Protein AF-A0A7C5J305-F1 (afdb_monomer_lite)

Radius of gyration: 23.68 Å; chains: 1; bounding box: 53×21×76 Å

Foldseek 3Di:
DPPVVVVVVVVVVVVVCCVVVVVVVVVVVVVVVVVVVVVVQVVVQVVQVVLFVVLQVCVVPHDPVSSQVVQLVVCDPFWAKKFFAALQQATDDMHHDFDDDRGDHQPDWDWDWDDTPPFIWIWTWDHDPRTIMIIIGTPDPVPPPDD

Secondary structure (DSSP, 8-state):
--HHHHHHHHHHHHHHHHHHHHHHHHHHHHHHHHHHHHHHHHHHHHHHHHHHHHHHHHHHHS-HHHHHHHHHHHSBTTEEEEEEE-TTSBEEEEEESS---SB--SSS-EEEEEEETTEEEEEEEE--TT--EEEEE---HHHH---

pLDDT: mean 84.52, std 11.81, range [34.66, 96.25]

Structure (mmCIF, N/CA/C/O backbone):
data_AF-A0A7C5J305-F1
#
_entry.id   AF-A0A7C5J305-F1
#
loop_
_atom_site.group_PDB
_atom_site.id
_atom_site.type_symbol
_atom_site.label_atom_id
_atom_site.label_alt_id
_atom_site.label_comp_id
_atom_site.label_asym_id
_atom_site.label_entity_id
_atom_site.label_seq_id
_atom_site.pdbx_PDB_ins_code
_atom_site.Cartn_x
_atom_site.Cartn_y
_atom_site.Cartn_z
_atom_site.occupancy
_atom_site.B_iso_or_equiv
_atom_site.auth_seq_id
_atom_site.auth_comp_id
_atom_site.auth_asym_id
_atom_site.auth_atom_id
_atom_site.pdbx_PDB_model_num
ATOM 1 N N . MET A 1 1 ? 30.158 -3.420 -55.692 1.00 52.28 1 MET A N 1
ATOM 2 C CA . MET A 1 1 ? 30.804 -3.866 -54.430 1.00 52.28 1 MET A CA 1
ATOM 3 C C . MET A 1 1 ? 30.943 -2.783 -53.336 1.00 52.28 1 MET A C 1
ATOM 5 O O . MET A 1 1 ? 31.593 -3.041 -52.337 1.00 52.28 1 MET A O 1
ATOM 9 N N . ARG A 1 2 ? 30.306 -1.597 -53.430 1.00 58.22 2 ARG A N 1
ATOM 10 C CA . ARG A 1 2 ? 30.384 -0.544 -52.381 1.00 58.22 2 ARG A CA 1
ATOM 11 C C . ARG A 1 2 ? 29.260 -0.588 -51.329 1.00 58.22 2 ARG A C 1
ATOM 13 O O . ARG A 1 2 ? 29.336 0.115 -50.327 1.00 58.22 2 ARG A O 1
ATOM 20 N N . LEU A 1 3 ? 28.227 -1.403 -51.562 1.00 65.75 3 LEU A N 1
ATOM 21 C CA . LEU A 1 3 ? 27.046 -1.496 -50.696 1.00 65.75 3 LEU A CA 1
ATOM 22 C C . LEU A 1 3 ? 27.341 -2.250 -49.385 1.00 65.75 3 LEU A C 1
ATOM 24 O O . LEU A 1 3 ? 26.826 -1.867 -48.342 1.00 65.75 3 LEU A O 1
ATOM 28 N N . GLY A 1 4 ? 28.238 -3.245 -49.421 1.00 80.75 4 GLY A N 1
ATOM 29 C CA . GLY A 1 4 ? 28.602 -4.053 -48.249 1.00 80.75 4 GLY A CA 1
ATOM 30 C C . GLY A 1 4 ? 29.308 -3.256 -47.150 1.00 80.75 4 GLY A C 1
ATOM 31 O O . GLY A 1 4 ? 28.930 -3.357 -45.991 1.00 80.75 4 GLY A O 1
ATOM 32 N N . ILE A 1 5 ? 30.261 -2.388 -47.511 1.00 87.88 5 ILE A N 1
ATOM 33 C CA . ILE A 1 5 ? 31.013 -1.587 -46.527 1.00 87.88 5 ILE A CA 1
ATOM 34 C C . ILE A 1 5 ? 30.110 -0.553 -45.848 1.00 87.88 5 ILE A C 1
ATOM 36 O O . ILE A 1 5 ? 30.183 -0.381 -44.638 1.00 87.88 5 ILE A O 1
ATOM 40 N N . ARG A 1 6 ? 29.229 0.121 -46.601 1.00 85.75 6 ARG A N 1
ATOM 41 C CA . ARG A 1 6 ? 28.286 1.094 -46.020 1.00 85.75 6 ARG A CA 1
ATOM 42 C C . ARG A 1 6 ? 27.302 0.420 -45.066 1.00 85.75 6 ARG A C 1
ATOM 44 O O . ARG A 1 6 ? 27.071 0.943 -43.983 1.00 85.75 6 ARG A O 1
ATOM 51 N N . ALA A 1 7 ? 26.767 -0.741 -45.446 1.00 89.75 7 ALA A N 1
ATOM 52 C CA . ALA A 1 7 ? 25.884 -1.518 -44.583 1.00 89.75 7 ALA A CA 1
ATOM 53 C C . ALA A 1 7 ? 26.604 -1.989 -43.310 1.00 89.75 7 ALA A C 1
ATOM 55 O O . ALA A 1 7 ? 26.062 -1.852 -42.219 1.00 89.75 7 ALA A O 1
ATOM 56 N N . GLN A 1 8 ? 27.845 -2.467 -43.436 1.00 91.62 8 GLN A N 1
ATOM 57 C CA . GLN A 1 8 ? 28.666 -2.866 -42.294 1.00 91.62 8 GLN A CA 1
ATOM 58 C C . GLN A 1 8 ? 28.944 -1.687 -41.356 1.00 91.62 8 GLN A C 1
ATOM 60 O O . GLN A 1 8 ? 28.801 -1.832 -40.148 1.00 91.62 8 GLN A O 1
ATOM 65 N N . LEU A 1 9 ? 29.266 -0.509 -41.900 1.00 92.31 9 LEU A N 1
ATOM 66 C CA . LEU A 1 9 ? 29.494 0.692 -41.097 1.00 92.31 9 LEU A CA 1
ATOM 67 C C . LEU A 1 9 ? 28.232 1.102 -40.327 1.00 92.31 9 LEU A C 1
ATOM 69 O O . LEU A 1 9 ? 28.310 1.399 -39.139 1.00 92.31 9 LEU A O 1
ATOM 73 N N . LEU A 1 10 ? 27.069 1.083 -40.985 1.00 94.75 10 LEU A N 1
ATOM 74 C CA . LEU A 1 10 ? 25.786 1.398 -40.351 1.00 94.75 10 LEU A CA 1
ATOM 75 C C . LEU A 1 10 ? 25.435 0.395 -39.247 1.00 94.75 10 LEU A C 1
ATOM 77 O O . LEU A 1 10 ? 25.004 0.810 -38.177 1.00 94.75 10 LEU A O 1
ATOM 81 N N . LEU A 1 11 ? 25.669 -0.901 -39.474 1.00 94.81 11 LEU A N 1
ATOM 82 C CA . LEU A 1 11 ? 25.482 -1.946 -38.463 1.00 94.81 11 LEU A CA 1
ATOM 83 C C . LEU A 1 11 ? 26.413 -1.752 -37.266 1.00 94.81 11 LEU A C 1
ATOM 85 O O . LEU A 1 11 ? 25.960 -1.823 -36.127 1.00 94.81 11 LEU A O 1
ATOM 89 N N . SER A 1 12 ? 27.693 -1.462 -37.506 1.00 95.75 12 SER A N 1
ATOM 90 C CA . SER A 1 12 ? 28.649 -1.178 -36.436 1.00 95.75 12 SER A CA 1
ATOM 91 C C . SER A 1 12 ? 28.251 0.063 -35.639 1.00 95.75 12 SER A C 1
ATOM 93 O O . SER A 1 12 ? 28.276 0.024 -34.414 1.00 95.75 12 SER A O 1
ATOM 95 N N . ILE A 1 13 ? 27.821 1.139 -36.302 1.00 95.19 13 ILE A N 1
ATOM 96 C CA . ILE A 1 13 ? 27.345 2.354 -35.628 1.00 95.19 13 ILE A CA 1
ATOM 97 C C . ILE A 1 13 ? 26.082 2.059 -34.814 1.00 95.19 13 ILE A C 1
ATOM 99 O O . ILE A 1 13 ? 26.020 2.433 -33.649 1.00 95.19 13 ILE A O 1
ATOM 103 N N . ALA A 1 14 ? 25.100 1.353 -35.376 1.00 95.69 14 ALA A N 1
ATOM 104 C CA . ALA A 1 1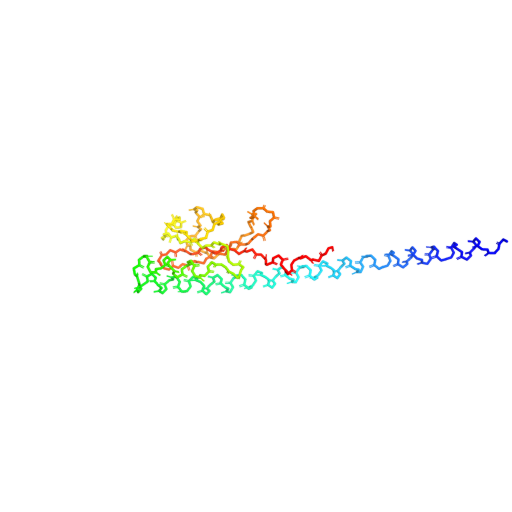4 ? 23.876 0.992 -34.665 1.00 95.69 14 ALA A CA 1
ATOM 105 C C . ALA A 1 14 ? 24.160 0.112 -33.436 1.00 95.69 14 ALA A C 1
ATOM 107 O O . ALA A 1 14 ? 23.578 0.335 -32.375 1.00 95.69 14 ALA A O 1
ATOM 108 N N . ALA A 1 15 ? 25.084 -0.847 -33.552 1.00 95.56 15 ALA A N 1
ATOM 109 C CA . ALA A 1 15 ? 25.510 -1.687 -32.437 1.00 95.56 15 ALA A CA 1
ATOM 110 C C . ALA A 1 15 ? 26.207 -0.866 -31.343 1.00 95.56 15 ALA A C 1
ATOM 112 O O . ALA A 1 15 ? 25.872 -1.007 -30.169 1.00 95.56 15 ALA A O 1
ATOM 113 N N . LEU A 1 16 ? 27.121 0.034 -31.721 1.00 95.50 16 LEU A N 1
ATOM 114 C CA . LEU A 1 16 ? 27.806 0.924 -30.780 1.00 95.50 16 LEU A CA 1
ATOM 115 C C . LEU A 1 16 ? 26.826 1.872 -30.076 1.00 95.50 16 LEU A C 1
ATOM 117 O O . LEU A 1 16 ? 26.903 2.038 -28.861 1.00 95.50 16 LEU A O 1
ATOM 121 N N . LEU A 1 17 ? 25.872 2.446 -30.814 1.00 96.12 17 LEU A N 1
ATOM 122 C CA . LEU A 1 17 ? 24.818 3.290 -30.249 1.00 96.12 17 LEU A CA 1
ATOM 123 C C . LEU A 1 17 ? 23.925 2.506 -29.288 1.00 96.12 17 LEU A C 1
ATOM 125 O O . LEU A 1 17 ? 23.644 2.985 -28.196 1.00 96.12 17 LEU A O 1
ATOM 129 N N . SER A 1 18 ? 23.515 1.294 -29.662 1.00 95.94 18 SER A N 1
ATOM 130 C CA . SER A 1 18 ? 22.676 0.444 -28.810 1.00 95.94 18 SER A CA 1
ATOM 131 C C . SER A 1 18 ? 23.404 0.055 -27.524 1.00 95.94 18 SER A C 1
ATOM 133 O O . SER A 1 18 ? 22.819 0.111 -26.445 1.00 95.94 18 SER A O 1
ATOM 135 N N . LEU A 1 19 ? 24.695 -0.273 -27.625 1.00 96.25 19 LEU A N 1
ATOM 136 C CA . LEU A 1 19 ? 25.536 -0.615 -26.481 1.00 96.25 19 LEU A CA 1
ATOM 137 C C . LEU A 1 19 ? 25.705 0.565 -25.513 1.00 96.25 19 LEU A C 1
ATOM 139 O O . LEU A 1 19 ? 25.754 0.355 -24.306 1.00 96.25 19 LEU A O 1
ATOM 143 N N . ALA A 1 20 ? 25.762 1.796 -26.026 1.00 94.25 20 ALA A N 1
ATOM 144 C CA . ALA A 1 20 ? 25.820 3.000 -25.201 1.00 94.25 20 ALA A CA 1
ATOM 145 C C . ALA A 1 20 ? 24.451 3.378 -24.604 1.00 94.25 20 ALA A C 1
ATOM 147 O O . ALA A 1 20 ? 24.367 3.784 -23.445 1.00 94.25 20 ALA A O 1
ATOM 148 N N . LEU A 1 21 ? 23.372 3.245 -25.382 1.00 94.50 21 LEU A N 1
ATOM 149 C CA . LEU A 1 21 ? 22.048 3.732 -25.001 1.00 94.50 21 LEU A CA 1
ATOM 150 C C . LEU A 1 21 ? 21.310 2.774 -24.062 1.00 94.50 21 LEU A C 1
ATOM 152 O O . LEU A 1 21 ? 20.623 3.235 -23.155 1.00 94.50 21 LEU A O 1
ATOM 156 N N . ALA A 1 22 ? 21.451 1.459 -24.242 1.00 94.94 22 ALA A N 1
ATOM 157 C CA . ALA A 1 22 ? 20.718 0.481 -23.438 1.00 94.94 22 ALA A CA 1
ATOM 158 C C . ALA A 1 22 ? 21.016 0.591 -21.925 1.00 94.94 22 ALA A C 1
ATOM 160 O O . ALA A 1 22 ? 20.059 0.651 -21.149 1.00 94.94 22 ALA A O 1
ATOM 161 N N . PRO A 1 23 ? 22.281 0.709 -21.467 1.00 93.50 23 PRO A N 1
ATOM 162 C CA . PRO A 1 23 ? 22.578 0.910 -20.049 1.00 93.50 23 PRO A CA 1
ATOM 163 C C . PRO A 1 23 ? 22.038 2.239 -19.515 1.00 93.50 23 PRO A C 1
ATOM 165 O O . PRO A 1 23 ? 21.526 2.292 -18.400 1.00 93.50 23 PRO A O 1
ATOM 168 N N . MET A 1 24 ? 22.117 3.308 -20.315 1.00 93.69 24 MET A N 1
ATOM 169 C CA . MET A 1 24 ? 21.609 4.627 -19.933 1.00 93.69 24 MET A CA 1
ATOM 170 C C . MET A 1 24 ? 20.085 4.612 -19.777 1.00 93.69 24 MET A C 1
ATOM 172 O O . MET A 1 24 ? 19.560 5.108 -18.782 1.00 93.69 24 MET A O 1
ATOM 176 N N . PHE A 1 25 ? 19.378 3.989 -20.721 1.00 93.88 25 PHE A N 1
ATOM 177 C CA . PHE A 1 25 ? 17.936 3.795 -20.641 1.00 93.88 25 PHE A CA 1
ATOM 178 C C . PHE A 1 25 ? 17.557 2.978 -19.404 1.00 93.88 25 PHE A C 1
ATOM 180 O O . PHE A 1 25 ? 16.691 3.391 -18.636 1.00 93.88 25 PHE A O 1
ATOM 187 N N . PHE A 1 26 ? 18.249 1.860 -19.163 1.00 94.31 26 PHE A N 1
ATOM 188 C CA . PHE A 1 26 ? 18.003 1.018 -17.996 1.00 94.31 26 PHE A CA 1
ATOM 189 C C . PHE A 1 26 ? 18.227 1.770 -16.679 1.00 94.31 26 PHE A C 1
ATOM 191 O O . PHE A 1 26 ? 17.425 1.643 -15.754 1.00 94.31 26 PHE A O 1
ATOM 198 N N . ALA A 1 27 ? 19.279 2.588 -16.596 1.00 95.44 27 ALA A N 1
ATOM 199 C CA . ALA A 1 27 ? 19.553 3.416 -15.429 1.00 95.44 27 ALA A CA 1
ATOM 200 C C . ALA A 1 27 ? 18.429 4.430 -15.167 1.00 95.44 27 ALA A C 1
ATOM 202 O O . AL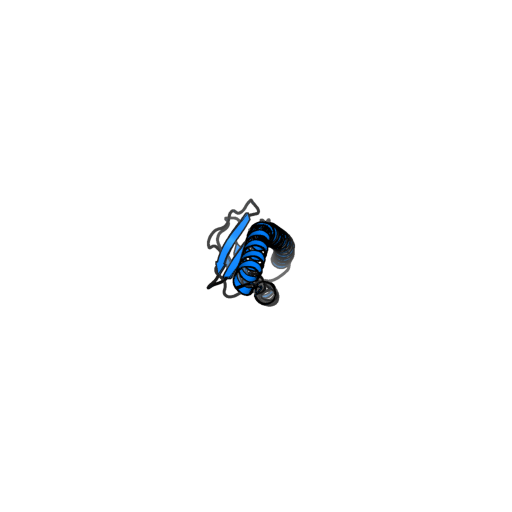A A 1 27 ? 17.939 4.522 -14.042 1.00 95.44 27 ALA A O 1
ATOM 203 N N . VAL A 1 28 ? 17.974 5.148 -16.199 1.00 94.62 28 VAL A N 1
ATOM 204 C CA . VAL A 1 28 ? 16.883 6.129 -16.071 1.00 94.62 28 VAL A CA 1
ATOM 205 C C . VAL A 1 28 ? 15.565 5.446 -15.705 1.00 94.62 28 VAL A C 1
ATOM 207 O O . VAL A 1 28 ? 14.881 5.902 -14.793 1.00 94.62 28 VAL A O 1
ATOM 210 N N . ALA A 1 29 ? 15.229 4.330 -16.355 1.00 90.75 29 ALA A N 1
ATOM 211 C CA . ALA A 1 29 ? 14.022 3.562 -16.054 1.00 90.75 29 ALA A CA 1
ATOM 212 C C . ALA A 1 29 ? 14.037 3.015 -14.618 1.00 90.75 29 ALA A C 1
ATOM 214 O O . ALA A 1 29 ? 13.032 3.094 -13.911 1.00 90.75 29 ALA A O 1
ATOM 215 N N . SER A 1 30 ? 15.187 2.512 -14.160 1.00 87.50 30 SER A N 1
ATOM 216 C CA . SER A 1 30 ? 15.360 2.015 -12.791 1.00 87.50 30 SER A CA 1
ATOM 217 C C . SER A 1 30 ? 15.223 3.137 -11.765 1.00 87.50 30 SER A C 1
ATOM 219 O O . SER A 1 30 ? 14.541 2.964 -10.756 1.00 87.50 30 SER A O 1
ATOM 221 N N . LEU A 1 31 ? 15.820 4.301 -12.038 1.00 91.56 31 LEU A N 1
ATOM 222 C CA . LEU A 1 31 ? 15.691 5.478 -11.185 1.00 91.56 31 LEU A CA 1
ATOM 223 C C . LEU A 1 31 ? 14.240 5.961 -11.125 1.00 91.56 31 LEU A C 1
ATOM 225 O O . LEU A 1 31 ? 13.724 6.188 -10.036 1.00 91.56 31 LEU A O 1
ATOM 229 N N . ALA A 1 32 ? 13.565 6.070 -12.270 1.00 89.44 32 ALA A N 1
ATOM 230 C CA . ALA A 1 32 ? 12.163 6.463 -12.328 1.00 89.44 32 ALA A CA 1
ATOM 231 C C . ALA A 1 32 ? 11.283 5.487 -11.536 1.00 89.44 32 ALA A C 1
ATOM 233 O O . ALA A 1 32 ? 10.503 5.915 -10.689 1.00 89.44 32 ALA A O 1
ATOM 234 N N . ARG A 1 33 ? 11.463 4.175 -11.738 1.00 82.12 33 ARG A N 1
ATOM 235 C CA . ARG A 1 33 ? 10.732 3.137 -11.001 1.00 82.12 33 ARG A CA 1
ATOM 236 C C . ARG A 1 33 ? 10.969 3.232 -9.492 1.00 82.12 33 ARG A C 1
ATOM 238 O O . ARG A 1 33 ? 10.013 3.145 -8.728 1.00 82.12 33 ARG A O 1
ATOM 245 N N . ALA A 1 34 ? 12.212 3.446 -9.062 1.00 85.00 34 ALA A N 1
ATOM 246 C CA . ALA A 1 34 ? 12.538 3.622 -7.649 1.00 85.00 34 ALA A CA 1
ATOM 247 C C . ALA A 1 34 ? 11.909 4.895 -7.058 1.00 85.00 34 ALA A C 1
ATOM 249 O O . ALA A 1 34 ? 11.399 4.860 -5.939 1.00 85.00 34 ALA A O 1
ATOM 250 N N . SER A 1 35 ? 11.911 6.002 -7.803 1.00 86.56 35 SER A N 1
ATOM 251 C CA . SER A 1 35 ? 11.290 7.260 -7.381 1.00 86.56 35 SER A CA 1
ATOM 252 C C . SER A 1 35 ? 9.774 7.132 -7.253 1.00 86.56 35 SER A C 1
ATOM 254 O O . SER A 1 35 ? 9.224 7.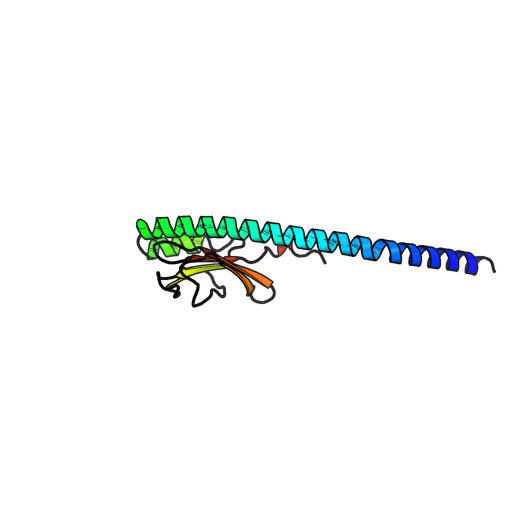531 -6.231 1.00 86.56 35 SER A O 1
ATOM 256 N N . PHE A 1 36 ? 9.098 6.521 -8.231 1.00 86.00 36 PHE A N 1
ATOM 257 C CA . PHE A 1 36 ? 7.651 6.292 -8.156 1.00 86.00 36 PHE A CA 1
ATOM 258 C C . PHE A 1 36 ? 7.267 5.380 -6.992 1.00 86.00 36 PHE A C 1
ATOM 260 O O . PHE A 1 36 ? 6.312 5.679 -6.283 1.00 86.00 36 PHE A O 1
ATOM 267 N N . ALA A 1 37 ? 8.029 4.308 -6.751 1.00 84.12 37 ALA A N 1
ATOM 268 C CA . ALA A 1 37 ? 7.783 3.421 -5.616 1.00 84.12 37 ALA A CA 1
ATOM 269 C C . ALA A 1 37 ? 7.896 4.156 -4.269 1.00 84.12 37 ALA A C 1
ATOM 271 O O . ALA A 1 37 ? 7.082 3.925 -3.380 1.00 84.12 37 ALA A O 1
ATOM 272 N N . ARG A 1 38 ? 8.870 5.069 -4.133 1.00 85.94 38 ARG A N 1
ATOM 273 C CA . ARG A 1 38 ? 9.031 5.899 -2.928 1.00 85.94 38 ARG A CA 1
ATOM 274 C C . ARG A 1 38 ? 7.865 6.859 -2.730 1.00 85.94 38 ARG A C 1
ATOM 276 O O . ARG A 1 38 ? 7.291 6.868 -1.650 1.00 85.94 38 ARG A O 1
ATOM 283 N N . VAL A 1 39 ? 7.497 7.614 -3.767 1.00 88.06 39 VAL A N 1
ATOM 284 C CA . VAL A 1 39 ? 6.372 8.564 -3.701 1.00 88.06 39 VAL A CA 1
ATOM 285 C C . VAL A 1 39 ? 5.083 7.837 -3.333 1.00 88.06 39 VAL A C 1
ATOM 287 O O . VAL A 1 39 ? 4.374 8.259 -2.428 1.00 88.06 39 VAL A O 1
ATOM 290 N N . TRP A 1 40 ? 4.816 6.695 -3.968 1.00 85.19 40 TRP A N 1
ATOM 291 C CA . TRP A 1 40 ? 3.620 5.919 -3.666 1.00 85.19 40 TRP A CA 1
ATOM 292 C C . TRP A 1 40 ? 3.603 5.390 -2.226 1.00 85.19 40 TRP A C 1
ATOM 294 O O . TRP A 1 40 ? 2.558 5.404 -1.580 1.00 85.19 40 TRP A O 1
ATOM 304 N N . GLN A 1 41 ? 4.751 4.962 -1.694 1.00 86.31 41 GLN A N 1
ATOM 305 C CA . GLN A 1 41 ? 4.844 4.553 -0.295 1.00 86.31 41 GLN A CA 1
ATOM 306 C C . GLN A 1 41 ? 4.578 5.728 0.662 1.00 86.31 41 GLN A C 1
ATOM 308 O O . GLN A 1 41 ? 3.822 5.573 1.619 1.00 86.31 41 GLN A O 1
ATOM 313 N N . GLU A 1 42 ? 5.161 6.900 0.401 1.00 89.06 42 GLU A N 1
ATOM 314 C CA . GLU A 1 42 ? 4.948 8.107 1.211 1.00 89.06 42 GLU A CA 1
ATOM 315 C C . GLU A 1 42 ? 3.475 8.549 1.198 1.00 89.06 42 GLU A C 1
ATOM 317 O O . GLU A 1 42 ? 2.907 8.848 2.255 1.00 89.06 42 GLU A O 1
ATOM 322 N N . ASP A 1 43 ? 2.833 8.513 0.028 1.00 87.12 43 ASP A N 1
ATOM 323 C CA . ASP A 1 43 ? 1.406 8.799 -0.133 1.00 87.12 43 ASP A CA 1
ATOM 324 C C . ASP A 1 43 ? 0.542 7.781 0.619 1.00 87.12 43 ASP A C 1
ATOM 326 O O . ASP A 1 43 ? -0.391 8.163 1.332 1.00 87.12 43 ASP A O 1
ATOM 330 N N . ALA A 1 44 ? 0.873 6.489 0.525 1.00 87.69 44 ALA A N 1
ATOM 331 C CA . ALA A 1 44 ? 0.161 5.435 1.237 1.00 87.69 44 ALA A CA 1
ATOM 332 C C . ALA A 1 44 ? 0.270 5.600 2.759 1.00 87.69 44 ALA A C 1
ATOM 334 O O . ALA A 1 44 ? -0.719 5.464 3.482 1.00 87.69 44 ALA A O 1
ATOM 335 N N . GLU A 1 45 ? 1.455 5.945 3.263 1.00 90.25 45 GLU A N 1
ATOM 336 C CA . GLU A 1 45 ? 1.679 6.228 4.681 1.00 90.25 45 GLU A CA 1
ATOM 337 C C . GLU A 1 45 ? 0.920 7.474 5.156 1.00 90.25 45 GLU A C 1
ATOM 339 O O . GLU A 1 45 ? 0.364 7.485 6.260 1.00 90.25 45 GLU A O 1
ATOM 344 N N . ALA A 1 46 ? 0.896 8.541 4.353 1.00 90.50 46 ALA A N 1
ATOM 345 C CA . ALA A 1 46 ? 0.149 9.758 4.661 1.00 90.50 46 ALA A CA 1
ATOM 346 C C . ALA A 1 46 ? -1.362 9.493 4.696 1.00 90.50 46 ALA A C 1
ATOM 348 O O . ALA A 1 46 ? -2.041 9.873 5.658 1.00 90.50 46 ALA A O 1
ATOM 349 N N . LEU A 1 47 ? -1.876 8.782 3.692 1.00 88.00 47 LEU A N 1
ATOM 350 C CA . LEU A 1 47 ? -3.282 8.415 3.607 1.00 88.00 47 LEU A CA 1
ATOM 351 C C . LEU A 1 47 ? -3.670 7.448 4.736 1.00 88.00 47 LEU A C 1
ATOM 353 O O . LEU A 1 47 ? -4.658 7.689 5.424 1.00 88.00 47 LEU A O 1
ATOM 357 N N . GLY A 1 48 ? -2.858 6.427 5.020 1.00 88.50 48 GLY A N 1
ATOM 358 C CA . GLY A 1 48 ? -3.092 5.479 6.113 1.00 88.50 48 GLY A CA 1
ATOM 359 C C . GLY A 1 48 ? -3.152 6.164 7.481 1.00 88.50 48 GLY A C 1
ATOM 360 O O . GLY A 1 48 ? -4.038 5.866 8.283 1.00 88.50 48 GLY A O 1
ATOM 361 N N . ARG A 1 49 ? -2.278 7.150 7.735 1.00 90.12 49 ARG A N 1
ATOM 362 C CA . ARG A 1 49 ? -2.334 7.981 8.953 1.00 90.12 49 ARG A CA 1
ATOM 363 C C . ARG A 1 49 ? -3.598 8.835 9.025 1.00 90.12 49 ARG A C 1
ATOM 365 O O . ARG A 1 49 ? -4.183 8.945 10.101 1.00 90.12 49 ARG A O 1
ATOM 372 N N . SER A 1 50 ? -4.039 9.413 7.908 1.00 90.62 50 SER A N 1
ATOM 373 C CA . SER A 1 50 ? -5.291 10.179 7.855 1.00 90.62 50 SER A CA 1
ATOM 374 C C . SER A 1 50 ? -6.509 9.300 8.162 1.00 90.62 50 SER A C 1
ATOM 376 O O . SER A 1 50 ? -7.339 9.663 8.996 1.00 90.62 50 SER A O 1
ATOM 378 N N . ILE A 1 51 ? -6.580 8.112 7.556 1.00 88.19 51 ILE A N 1
ATOM 379 C CA . ILE A 1 51 ? -7.636 7.118 7.800 1.00 88.19 51 ILE A CA 1
ATOM 380 C C . ILE A 1 51 ? -7.631 6.691 9.269 1.00 88.19 51 ILE A C 1
ATOM 382 O O . ILE A 1 51 ? -8.669 6.731 9.924 1.00 88.19 51 ILE A O 1
ATOM 386 N N . ALA A 1 52 ? -6.465 6.350 9.821 1.00 88.06 52 ALA A N 1
ATOM 387 C CA . ALA A 1 52 ? -6.339 5.970 11.225 1.00 88.06 52 ALA A CA 1
ATOM 388 C C . ALA A 1 52 ? -6.802 7.084 12.179 1.00 88.06 52 ALA A C 1
ATOM 390 O O . ALA A 1 52 ? -7.483 6.797 13.165 1.00 88.06 52 ALA A O 1
ATOM 391 N N . GLY A 1 53 ? -6.502 8.348 11.859 1.00 86.62 53 GLY A N 1
ATOM 392 C CA . GLY A 1 53 ? -7.007 9.513 12.587 1.00 86.62 53 GLY A CA 1
ATOM 393 C C . GLY A 1 53 ? -8.536 9.577 12.591 1.00 86.62 53 GLY A C 1
ATOM 394 O O . GLY A 1 53 ? -9.144 9.618 13.661 1.00 86.62 53 GLY A O 1
ATOM 395 N N . HIS A 1 54 ? -9.161 9.484 11.414 1.00 85.94 54 HIS A N 1
ATOM 396 C CA . HIS A 1 54 ? -10.623 9.482 11.290 1.00 85.94 54 HIS A CA 1
ATOM 397 C C . HIS A 1 54 ? -11.276 8.294 12.006 1.00 85.94 54 HIS A C 1
ATOM 399 O O . HIS A 1 54 ? -12.317 8.448 12.641 1.00 85.94 54 HIS A O 1
ATOM 405 N N . VAL A 1 55 ? -10.666 7.108 11.947 1.00 85.88 55 VAL A N 1
ATOM 406 C CA . VAL A 1 55 ? -11.168 5.913 12.640 1.00 85.88 55 VAL A CA 1
ATOM 407 C C . VAL A 1 55 ? -11.061 6.068 14.153 1.00 85.88 55 VAL A C 1
ATOM 409 O O . VAL A 1 55 ? -11.996 5.711 14.866 1.00 85.88 55 VAL A O 1
ATOM 412 N N . SER A 1 56 ? -9.952 6.614 14.654 1.00 84.94 56 SER A N 1
ATOM 413 C CA . SER A 1 56 ? -9.765 6.886 16.082 1.00 84.94 56 SER A CA 1
ATOM 414 C C . SER A 1 56 ? -10.809 7.879 16.601 1.00 84.94 56 SER A C 1
ATOM 416 O O . SER A 1 56 ? -11.433 7.640 17.634 1.00 84.94 56 SER A O 1
ATOM 418 N N . GLU A 1 57 ? -11.045 8.967 15.868 1.00 83.25 57 GLU A N 1
ATOM 419 C CA . GLU A 1 57 ? -12.062 9.964 16.211 1.00 83.25 57 GLU A CA 1
ATOM 420 C C . GLU A 1 57 ? -13.480 9.377 16.157 1.00 83.25 57 GLU A C 1
ATOM 422 O O . GLU A 1 57 ? -14.278 9.591 17.075 1.00 83.25 57 GLU A O 1
ATOM 427 N N . ALA A 1 58 ? -13.785 8.587 15.124 1.00 83.00 58 ALA A N 1
ATOM 428 C CA . ALA A 1 58 ? -15.087 7.953 14.964 1.00 83.00 58 ALA A CA 1
ATOM 429 C C . ALA A 1 58 ? -15.367 6.923 16.068 1.00 83.00 58 ALA A C 1
ATOM 431 O O . ALA A 1 58 ? -16.476 6.914 16.597 1.00 83.00 58 ALA A O 1
ATOM 432 N N . ARG A 1 59 ? -14.378 6.115 16.482 1.00 81.56 59 ARG A N 1
ATOM 433 C CA . ARG A 1 59 ? -14.533 5.184 17.618 1.00 81.56 59 ARG A CA 1
ATOM 434 C C . ARG A 1 59 ? -14.798 5.902 18.942 1.00 81.56 59 ARG A C 1
ATOM 436 O O . ARG A 1 59 ? -15.467 5.343 19.801 1.00 81.56 59 ARG A O 1
ATOM 443 N N . ALA A 1 60 ? -14.283 7.118 19.116 1.00 81.00 60 ALA A N 1
ATOM 444 C CA . ALA A 1 60 ? -14.502 7.893 20.334 1.00 81.00 60 ALA A CA 1
ATOM 445 C C . ALA A 1 60 ? -15.901 8.541 20.406 1.00 81.00 60 ALA A C 1
ATOM 447 O O . ALA A 1 60 ? -16.383 8.801 21.505 1.00 81.00 60 ALA A O 1
ATOM 448 N N . HIS A 1 61 ? -16.555 8.794 19.263 1.00 77.56 61 HIS A N 1
ATOM 449 C CA . HIS A 1 61 ? -17.774 9.620 19.204 1.00 77.56 61 HIS A CA 1
ATOM 450 C C . HIS A 1 61 ? -18.988 8.960 18.527 1.00 77.56 61 HIS A C 1
ATOM 452 O O . HIS A 1 61 ? -20.074 9.540 18.555 1.00 77.56 61 HIS A O 1
ATOM 458 N N . ARG A 1 62 ? -18.846 7.790 17.889 1.00 72.69 62 ARG A N 1
ATOM 459 C CA . ARG A 1 62 ? -19.924 7.122 17.133 1.00 72.69 62 ARG A CA 1
ATOM 460 C C . ARG A 1 62 ? -20.134 5.669 17.559 1.00 72.69 62 ARG A C 1
ATOM 462 O O . ARG A 1 62 ? -19.242 5.033 18.109 1.00 72.69 62 ARG A O 1
ATOM 469 N N . SER A 1 63 ? -21.321 5.142 17.252 1.00 71.88 63 SER A N 1
ATOM 470 C CA . SER A 1 63 ? -21.619 3.709 17.334 1.00 71.88 63 SER A CA 1
ATOM 471 C C . SER A 1 63 ? -20.835 2.914 16.281 1.00 71.88 63 SER A C 1
ATOM 473 O O . SER A 1 63 ? -20.478 3.449 15.227 1.00 71.88 63 SER A O 1
ATOM 475 N N . GLU A 1 64 ? -20.594 1.624 16.540 1.00 70.94 64 GLU A N 1
ATOM 476 C CA . GLU A 1 64 ? -19.831 0.729 15.650 1.00 70.94 64 GLU A CA 1
ATOM 477 C C . GLU A 1 64 ? -20.374 0.699 14.208 1.00 70.94 64 GLU A C 1
ATOM 479 O O . GLU A 1 64 ? -19.606 0.724 13.246 1.00 70.94 64 GLU A O 1
ATOM 484 N N . GLU A 1 65 ? -21.696 0.744 14.034 1.00 71.19 65 GLU A N 1
ATOM 485 C CA . GLU A 1 65 ? -22.351 0.789 12.718 1.00 71.19 65 GLU A CA 1
ATOM 486 C C . GLU A 1 65 ? -22.045 2.087 11.954 1.00 71.19 65 GLU A C 1
ATOM 488 O O . GLU A 1 65 ? -21.824 2.068 10.740 1.00 71.19 65 GLU A O 1
ATOM 493 N N . GLY A 1 66 ? -21.955 3.215 12.668 1.00 72.81 66 GLY A N 1
ATOM 494 C CA . GLY A 1 66 ? -21.566 4.503 12.098 1.00 72.81 66 GLY A CA 1
ATOM 495 C C . GLY A 1 66 ? -20.093 4.550 11.687 1.00 72.81 66 GLY A C 1
ATOM 496 O O . GLY A 1 66 ? -19.755 5.218 10.710 1.00 72.81 66 GLY A O 1
ATOM 497 N N . VAL A 1 67 ? -19.222 3.820 12.394 1.00 76.75 67 VAL A N 1
ATOM 498 C CA . VAL A 1 67 ? -17.810 3.644 12.015 1.00 76.75 67 VAL A CA 1
ATOM 499 C C . VAL A 1 67 ? -17.706 2.794 10.749 1.00 76.75 67 VAL A C 1
ATOM 501 O O . VAL A 1 67 ? -16.972 3.155 9.832 1.00 76.75 67 VAL A O 1
ATOM 504 N N . ARG A 1 68 ? -18.479 1.707 10.650 1.00 76.12 68 ARG A N 1
ATOM 505 C CA . ARG A 1 68 ? -18.456 0.818 9.480 1.00 76.12 68 ARG A CA 1
ATOM 506 C C . ARG A 1 68 ? -18.873 1.529 8.191 1.00 76.12 68 ARG A C 1
ATOM 508 O O . ARG A 1 68 ? -18.169 1.426 7.193 1.00 76.12 68 ARG A O 1
ATOM 515 N N . SER A 1 69 ? -19.953 2.311 8.227 1.00 78.00 69 SER A N 1
ATOM 516 C CA . SER A 1 69 ? -20.411 3.073 7.055 1.00 78.00 69 SER A CA 1
ATOM 517 C C . SER A 1 69 ? -19.391 4.129 6.593 1.00 78.00 69 SER A C 1
ATOM 519 O O . SER A 1 69 ? -19.210 4.332 5.394 1.00 78.00 69 SER A O 1
ATOM 521 N N . LEU A 1 70 ? -18.668 4.767 7.525 1.00 79.31 70 LEU A N 1
ATOM 522 C CA . LEU A 1 70 ? -17.578 5.692 7.184 1.00 79.31 70 LEU A CA 1
ATOM 523 C C . LEU A 1 70 ? -16.395 4.983 6.519 1.00 79.31 70 LEU A C 1
ATOM 525 O O . LEU A 1 70 ? -15.798 5.529 5.594 1.00 79.31 70 LEU A O 1
ATOM 529 N N . LEU A 1 71 ? -16.059 3.780 6.984 1.00 79.88 71 LEU A N 1
ATOM 530 C CA . LEU A 1 71 ? -14.987 2.978 6.402 1.00 79.88 71 LEU A CA 1
ATOM 531 C C . LEU A 1 71 ? -15.323 2.518 4.990 1.00 79.88 71 LEU A C 1
ATOM 533 O O . LEU A 1 71 ? -14.487 2.641 4.103 1.00 79.88 71 LEU A O 1
ATOM 537 N N . GLU A 1 72 ? -16.547 2.042 4.767 1.00 80.69 72 GLU A N 1
ATOM 538 C CA . GLU A 1 72 ? -17.025 1.664 3.433 1.00 80.69 72 GLU A CA 1
ATOM 539 C C . GLU A 1 72 ? -16.952 2.844 2.453 1.00 80.69 72 GLU A C 1
ATOM 541 O O . GLU A 1 72 ? -16.575 2.656 1.302 1.00 80.69 72 GLU A O 1
ATOM 546 N N . ALA A 1 73 ? -17.211 4.073 2.913 1.00 79.62 73 ALA A N 1
ATOM 547 C CA . ALA A 1 73 ? -17.067 5.276 2.090 1.00 79.62 73 ALA A CA 1
ATOM 548 C C . ALA A 1 73 ? -15.604 5.645 1.761 1.00 79.62 73 ALA A C 1
ATOM 550 O O . ALA A 1 73 ? -15.362 6.427 0.838 1.00 79.62 73 ALA A O 1
ATOM 551 N N . GLN A 1 74 ? -14.634 5.126 2.521 1.00 80.69 74 GLN A N 1
ATOM 552 C CA . GLN A 1 74 ? -13.203 5.307 2.258 1.00 80.69 74 GLN A CA 1
ATOM 553 C C . GLN A 1 74 ? -12.591 4.178 1.428 1.00 80.69 74 GLN A C 1
ATOM 555 O O . GLN A 1 74 ? -11.500 4.360 0.892 1.00 80.69 74 GLN A O 1
ATOM 560 N N . VAL A 1 75 ? -13.286 3.049 1.280 1.00 82.38 75 VAL A N 1
ATOM 561 C CA . VAL A 1 75 ? -12.928 2.019 0.302 1.00 82.38 75 VAL A CA 1
ATOM 562 C C . VAL A 1 75 ? -13.197 2.571 -1.105 1.00 82.38 75 VAL A C 1
ATOM 564 O O . VAL A 1 75 ? -14.278 3.080 -1.397 1.00 82.38 75 VAL A O 1
ATOM 567 N N . GLY A 1 76 ? -12.191 2.508 -1.977 1.00 76.62 76 GLY A N 1
ATOM 568 C CA . GLY A 1 76 ? -12.159 3.191 -3.274 1.00 76.62 76 GLY A CA 1
ATOM 569 C C . GLY A 1 76 ? -11.025 4.220 -3.374 1.00 76.62 76 GLY A C 1
ATOM 570 O O . GLY A 1 76 ? -10.346 4.521 -2.397 1.00 76.62 76 GLY A O 1
ATOM 571 N N . ARG A 1 77 ? -10.774 4.753 -4.581 1.00 72.69 77 ARG A N 1
ATOM 572 C CA . ARG A 1 77 ? -9.651 5.682 -4.869 1.00 72.69 77 ARG A CA 1
ATOM 573 C C . ARG A 1 77 ? -8.269 5.152 -4.430 1.00 72.69 77 ARG A C 1
ATOM 575 O O . ARG A 1 77 ? -7.473 5.887 -3.855 1.00 72.69 77 ARG A O 1
ATOM 582 N N . GLY A 1 78 ? -7.995 3.873 -4.694 1.00 78.62 78 GLY A N 1
ATOM 583 C CA . GLY A 1 78 ? -6.711 3.223 -4.384 1.00 78.62 78 GLY A CA 1
ATOM 584 C C . GLY A 1 78 ? -6.658 2.503 -3.032 1.00 78.62 78 GLY A C 1
ATOM 585 O O . GLY A 1 78 ? -5.728 1.735 -2.795 1.00 78.62 78 GLY A O 1
ATOM 586 N N . VAL A 1 79 ? -7.665 2.677 -2.166 1.00 87.81 79 VAL A N 1
ATOM 587 C CA . VAL A 1 79 ? -7.839 1.875 -0.943 1.00 87.81 79 VAL A CA 1
ATOM 588 C C . VAL A 1 79 ? -8.727 0.672 -1.246 1.00 87.81 79 VAL A C 1
ATOM 590 O O . VAL A 1 79 ? -9.867 0.835 -1.676 1.00 87.81 79 VAL A O 1
ATOM 593 N N . VAL A 1 80 ? -8.216 -0.533 -0.999 1.00 89.50 80 VAL A N 1
ATOM 594 C CA . VAL A 1 80 ? -8.924 -1.796 -1.276 1.00 89.50 80 VAL A CA 1
ATOM 595 C C . VAL A 1 80 ? -9.599 -2.346 -0.027 1.00 89.50 80 VAL A C 1
ATOM 597 O O . VAL A 1 80 ? -10.707 -2.873 -0.099 1.00 89.50 80 VAL A O 1
ATOM 600 N N . ALA A 1 81 ? -8.948 -2.218 1.129 1.00 91.44 81 ALA A N 1
ATOM 601 C CA . ALA A 1 81 ? -9.508 -2.681 2.389 1.00 91.44 81 ALA A CA 1
ATOM 602 C C . ALA A 1 81 ? -8.970 -1.895 3.584 1.00 91.44 81 ALA A C 1
ATOM 604 O O . ALA A 1 81 ? -7.851 -1.383 3.562 1.00 91.44 81 ALA A O 1
ATOM 605 N N . ILE A 1 82 ? -9.758 -1.842 4.653 1.00 92.00 82 ILE A N 1
ATOM 606 C CA . ILE A 1 82 ? -9.383 -1.244 5.933 1.00 92.00 82 ILE A CA 1
ATOM 607 C C . ILE A 1 82 ? -9.695 -2.253 7.038 1.00 92.00 82 ILE A C 1
ATOM 609 O O . ILE A 1 82 ? -10.823 -2.725 7.152 1.00 92.00 82 ILE A O 1
ATOM 613 N N . GLY A 1 83 ? -8.698 -2.583 7.855 1.00 92.56 83 GLY A N 1
ATOM 614 C CA . GLY A 1 83 ? -8.820 -3.437 9.032 1.00 92.56 83 GLY A CA 1
ATOM 615 C C . GLY A 1 83 ? -8.763 -2.623 10.323 1.00 92.56 83 GLY A C 1
ATOM 616 O O . GLY A 1 83 ? -7.847 -1.825 10.530 1.00 92.56 83 GLY A O 1
ATOM 617 N N . ILE A 1 84 ? -9.724 -2.853 11.209 1.00 92.38 84 ILE A N 1
ATOM 618 C CA . ILE A 1 84 ? -9.749 -2.369 12.588 1.00 92.38 84 ILE A CA 1
ATOM 619 C C . ILE A 1 84 ? -9.295 -3.496 13.504 1.00 92.38 84 ILE A C 1
ATOM 621 O O . ILE A 1 84 ? -9.847 -4.595 13.459 1.00 92.38 84 ILE A O 1
ATOM 625 N N . TYR A 1 85 ? -8.361 -3.184 14.395 1.00 93.00 85 TYR A N 1
ATOM 626 C CA . TYR A 1 85 ? -7.837 -4.127 15.368 1.00 93.00 85 TYR A CA 1
ATOM 627 C C . TYR A 1 85 ? -8.133 -3.677 16.799 1.00 93.00 85 TYR A C 1
ATOM 629 O O . TYR A 1 85 ? -8.365 -2.489 17.067 1.00 93.00 85 TYR A O 1
ATOM 637 N N . ASP A 1 86 ? -8.121 -4.648 17.708 1.00 91.06 86 ASP A N 1
ATOM 638 C CA . ASP A 1 86 ? -8.170 -4.438 19.152 1.00 91.06 86 ASP A CA 1
ATOM 639 C C . ASP A 1 86 ? -6.805 -3.952 19.698 1.00 91.06 86 ASP A C 1
ATOM 641 O O . ASP A 1 86 ? -5.801 -3.977 18.983 1.00 91.06 86 ASP A O 1
ATOM 645 N N . PRO A 1 87 ? -6.703 -3.538 20.976 1.00 90.81 87 PRO A N 1
ATOM 646 C CA . PRO A 1 87 ? -5.427 -3.123 21.572 1.00 90.81 87 PRO A CA 1
ATOM 647 C C . PRO A 1 87 ? -4.331 -4.203 21.607 1.00 90.81 87 PRO A C 1
ATOM 649 O O . PRO A 1 87 ? -3.174 -3.884 21.865 1.00 90.81 87 PRO A O 1
ATOM 652 N N . LYS A 1 88 ? -4.668 -5.478 21.367 1.00 91.75 88 LYS A N 1
ATOM 653 C CA . LYS A 1 88 ? -3.715 -6.597 21.269 1.00 91.75 88 LYS A CA 1
ATOM 654 C C . LYS A 1 88 ? -3.281 -6.861 19.822 1.00 91.75 88 LYS A C 1
ATOM 656 O O . LYS A 1 88 ? -2.459 -7.747 19.582 1.00 91.75 88 LYS A O 1
ATOM 661 N N . GLY A 1 89 ? -3.815 -6.105 18.863 1.00 91.50 89 GLY A N 1
ATOM 662 C CA . GLY A 1 89 ? -3.517 -6.233 17.446 1.00 91.50 89 GLY A CA 1
ATOM 663 C C . GLY A 1 89 ? -4.260 -7.372 16.747 1.00 91.50 89 GLY A C 1
ATOM 664 O O . GLY A 1 89 ? -3.816 -7.791 15.681 1.00 91.50 89 GLY A O 1
ATOM 665 N N . ALA A 1 90 ? -5.350 -7.895 17.315 1.00 94.25 90 ALA A N 1
ATOM 666 C CA . ALA A 1 90 ? -6.222 -8.865 16.655 1.00 94.25 90 ALA A CA 1
ATOM 667 C C . ALA A 1 90 ? -7.315 -8.153 15.847 1.00 94.25 90 ALA A C 1
ATOM 669 O O . ALA A 1 90 ? -7.875 -7.154 16.297 1.00 94.25 90 ALA A O 1
ATOM 670 N N . LEU A 1 91 ? -7.606 -8.654 14.645 1.00 92.50 91 LEU A N 1
ATOM 671 C CA . LEU A 1 91 ? -8.609 -8.073 13.749 1.00 92.50 91 LEU A CA 1
ATOM 672 C C . LEU A 1 91 ? -10.021 -8.201 14.348 1.00 92.50 91 LEU A C 1
ATOM 674 O O . LEU A 1 91 ? -10.460 -9.300 14.680 1.00 92.50 91 LEU A O 1
ATOM 678 N N . VAL A 1 92 ? -10.733 -7.078 14.446 1.00 90.81 92 VAL A N 1
ATOM 679 C CA . VAL A 1 92 ? -12.100 -6.987 14.993 1.00 90.81 92 VAL A CA 1
ATOM 680 C C . VAL A 1 92 ? -13.114 -6.695 13.895 1.00 90.81 92 VAL A C 1
ATOM 682 O O . VAL A 1 92 ? -14.198 -7.270 13.886 1.00 90.81 92 VAL A O 1
ATOM 685 N N . ALA A 1 93 ? -12.768 -5.813 12.958 1.00 88.50 93 ALA A N 1
ATOM 686 C CA . ALA A 1 93 ? -13.643 -5.456 11.850 1.00 88.50 93 ALA A CA 1
ATOM 687 C C . ALA A 1 93 ? -12.840 -5.173 10.582 1.00 88.50 93 ALA A C 1
ATOM 689 O O . ALA A 1 93 ? -11.682 -4.761 10.639 1.00 88.50 93 ALA A O 1
ATOM 690 N N . GLN A 1 94 ? -13.480 -5.371 9.435 1.00 90.69 94 GLN A N 1
ATOM 691 C CA . GLN A 1 94 ? -12.913 -5.099 8.123 1.00 90.69 94 GLN A CA 1
ATOM 692 C C . GLN A 1 94 ? -13.955 -4.400 7.248 1.00 90.69 94 GLN A C 1
ATOM 694 O O . GLN A 1 94 ? -15.134 -4.752 7.280 1.00 90.69 94 GLN A O 1
ATOM 699 N N . ALA A 1 95 ? -13.496 -3.440 6.452 1.00 89.62 95 ALA A N 1
ATOM 700 C CA . ALA A 1 95 ? -14.221 -2.884 5.317 1.00 89.62 95 ALA A CA 1
ATOM 701 C C . ALA A 1 95 ? -13.443 -3.174 4.024 1.00 89.62 95 ALA A C 1
ATOM 703 O O . ALA A 1 95 ? -12.214 -3.109 4.024 1.00 89.62 95 ALA A O 1
ATOM 704 N N . GLY A 1 96 ? -14.151 -3.471 2.931 1.00 86.75 96 GLY A N 1
ATOM 705 C CA . GLY A 1 96 ? -13.558 -3.810 1.630 1.00 86.75 96 GLY A CA 1
ATOM 706 C C . GLY A 1 96 ? -13.127 -5.277 1.487 1.00 86.75 96 GLY A C 1
ATOM 707 O O . GLY A 1 96 ? -13.086 -6.033 2.459 1.00 86.75 96 GLY A O 1
ATOM 708 N N . GLU A 1 97 ? -12.804 -5.680 0.257 1.00 81.88 97 GLU A N 1
ATOM 709 C CA . GLU A 1 97 ? -12.663 -7.088 -0.170 1.00 81.88 97 GLU A CA 1
ATOM 710 C C . GLU A 1 97 ? -11.198 -7.541 -0.351 1.00 81.88 97 GLU A C 1
ATOM 712 O O . GLU A 1 97 ? -10.892 -8.381 -1.187 1.00 81.88 97 GLU A O 1
ATOM 717 N N . GLY A 1 98 ? -10.268 -6.990 0.436 1.00 83.50 98 GLY A N 1
ATOM 718 C CA . GLY A 1 98 ? -8.830 -7.266 0.312 1.00 83.50 98 GLY A CA 1
ATOM 719 C C . GLY A 1 98 ? -8.204 -8.035 1.486 1.00 83.50 98 GLY A C 1
ATOM 720 O O . GLY A 1 98 ? -8.745 -8.030 2.598 1.00 83.50 98 GLY A O 1
ATOM 721 N N . PRO A 1 99 ? -7.037 -8.676 1.283 1.00 85.88 99 PRO A N 1
ATOM 722 C CA . PRO A 1 99 ? -6.349 -9.443 2.319 1.00 85.88 99 PRO A CA 1
ATOM 723 C C . PRO A 1 99 ? -5.668 -8.525 3.348 1.00 85.88 99 PRO A C 1
ATOM 725 O O . PRO A 1 99 ? -4.499 -8.163 3.214 1.00 85.88 99 PRO A O 1
ATOM 728 N N . VAL A 1 100 ? -6.383 -8.166 4.417 1.00 89.12 100 VAL A N 1
ATOM 729 C CA . VAL A 1 100 ? -5.773 -7.531 5.597 1.00 89.12 100 VAL A CA 1
ATOM 730 C C . VAL A 1 100 ? -5.211 -8.591 6.560 1.00 89.12 100 VAL A C 1
ATOM 732 O O . VAL A 1 100 ? -5.785 -9.678 6.689 1.00 89.12 100 VAL A O 1
ATOM 735 N N . PRO A 1 101 ? -4.084 -8.325 7.250 1.00 90.25 101 PRO A N 1
ATOM 736 C CA . PRO A 1 101 ? -3.531 -9.258 8.227 1.00 90.25 101 PRO A CA 1
ATOM 737 C C . PRO A 1 101 ? -4.526 -9.595 9.345 1.00 90.25 101 PRO A C 1
ATOM 739 O O . PRO A 1 101 ? -5.272 -8.747 9.815 1.00 90.25 101 PRO A O 1
ATOM 742 N N . LYS A 1 102 ? -4.502 -10.833 9.843 1.00 91.50 102 LYS A N 1
ATOM 743 C CA . LYS A 1 102 ? -5.307 -11.212 11.023 1.00 91.50 102 LYS A CA 1
ATOM 744 C C . LYS A 1 102 ? -4.723 -10.681 12.334 1.00 91.50 102 LYS A C 1
ATOM 746 O O . LYS A 1 102 ? -5.454 -10.504 13.306 1.00 91.50 102 LYS A O 1
ATOM 751 N N . GLN A 1 103 ? -3.411 -10.453 12.344 1.00 92.06 103 GLN A N 1
ATOM 752 C CA . GLN A 1 103 ? -2.655 -9.948 13.480 1.00 92.06 103 GLN A CA 1
ATOM 753 C C . GLN A 1 103 ? -1.688 -8.868 12.997 1.00 92.06 103 GLN A C 1
ATOM 755 O O . GLN A 1 103 ? -0.995 -9.061 11.994 1.00 92.06 103 GLN A O 1
ATOM 760 N N . VAL A 1 104 ? -1.610 -7.768 13.734 1.00 92.38 104 VAL A N 1
ATOM 761 C CA . VAL A 1 104 ? -0.649 -6.686 13.501 1.00 92.38 104 VAL A CA 1
ATOM 762 C C . VAL A 1 104 ? 0.025 -6.300 14.815 1.00 92.38 104 VAL A C 1
ATOM 764 O O . VAL A 1 104 ? -0.545 -6.523 15.885 1.00 92.38 104 VAL A O 1
ATOM 767 N N . PRO A 1 105 ? 1.241 -5.741 14.775 1.00 89.00 105 PRO A N 1
ATOM 768 C CA . PRO A 1 105 ? 1.858 -5.216 15.981 1.00 89.00 105 PRO A CA 1
ATOM 769 C C . PRO A 1 105 ? 1.058 -4.008 16.516 1.00 89.00 105 PRO A C 1
ATOM 771 O O . PRO A 1 105 ? 0.722 -3.110 15.741 1.00 89.00 105 PRO A O 1
ATOM 774 N N . PRO A 1 106 ? 0.734 -3.968 17.820 1.00 87.94 106 PRO A N 1
ATOM 775 C CA . PRO A 1 106 ? -0.130 -2.934 18.393 1.00 87.94 106 PRO A CA 1
ATOM 776 C C . PRO A 1 106 ? 0.566 -1.588 18.631 1.00 87.94 106 PRO A C 1
ATOM 778 O O . PRO A 1 106 ? -0.102 -0.563 18.737 1.00 87.94 106 PRO A O 1
ATOM 781 N N . ASP A 1 107 ? 1.894 -1.582 18.725 1.00 88.19 107 ASP A N 1
ATOM 782 C CA . ASP A 1 107 ? 2.703 -0.483 19.257 1.00 88.19 107 ASP A CA 1
ATOM 783 C C . ASP A 1 107 ? 3.614 0.193 18.223 1.00 88.19 107 ASP A C 1
ATOM 785 O O . ASP A 1 107 ? 4.215 1.228 18.514 1.00 88.19 107 ASP A O 1
ATOM 789 N N . ARG A 1 108 ? 3.705 -0.347 17.004 1.00 87.75 108 ARG A N 1
ATOM 790 C CA . ARG A 1 108 ? 4.544 0.210 15.937 1.00 87.75 108 ARG A CA 1
ATOM 791 C C . ARG A 1 108 ? 3.783 0.384 14.635 1.00 87.75 108 ARG A C 1
ATOM 793 O O . ARG A 1 108 ? 2.963 -0.449 14.257 1.00 87.75 108 ARG A O 1
ATOM 800 N N . ALA A 1 109 ? 4.122 1.457 13.927 1.00 89.12 109 ALA A N 1
ATOM 801 C CA . ALA A 1 109 ? 3.756 1.588 12.530 1.00 89.12 109 ALA A CA 1
ATOM 802 C C . ALA A 1 109 ? 4.550 0.572 11.699 1.00 89.12 109 ALA A C 1
ATOM 804 O O . ALA A 1 109 ? 5.743 0.362 11.932 1.00 89.12 109 ALA A O 1
ATOM 805 N N . GLU A 1 110 ? 3.886 -0.067 10.744 1.00 90.31 110 GLU A N 1
ATOM 806 C CA . GLU A 1 110 ? 4.511 -1.024 9.834 1.00 90.31 110 GLU A CA 1
ATOM 807 C C . GLU A 1 110 ? 3.971 -0.799 8.427 1.00 90.31 110 GLU A C 1
ATOM 809 O O . GLU A 1 110 ? 2.773 -0.611 8.231 1.00 90.31 110 GLU A O 1
ATOM 814 N N . VAL A 1 111 ? 4.866 -0.841 7.447 1.00 88.56 111 VAL A N 1
ATOM 815 C CA .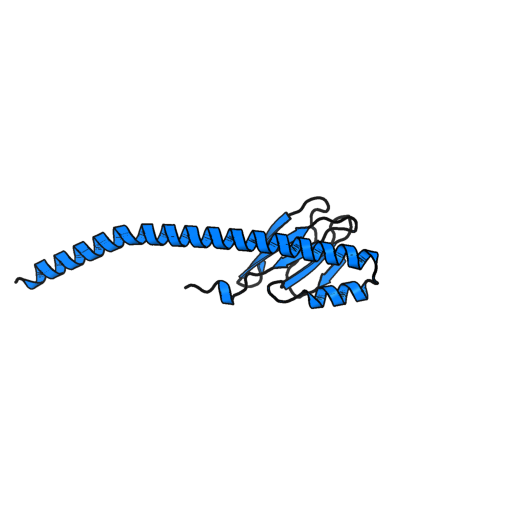 VAL A 1 111 ? 4.519 -0.800 6.031 1.00 88.56 111 VAL A CA 1
ATOM 816 C C . VAL A 1 111 ? 4.984 -2.107 5.424 1.00 88.56 111 VAL A C 1
ATOM 818 O O . VAL A 1 111 ? 6.160 -2.463 5.524 1.00 88.56 111 VAL A O 1
ATOM 821 N N . ARG A 1 112 ? 4.054 -2.854 4.835 1.00 87.38 112 ARG A N 1
ATOM 822 C CA . ARG A 1 112 ? 4.324 -4.187 4.299 1.00 87.38 112 ARG A CA 1
ATOM 823 C C . ARG A 1 112 ? 3.778 -4.310 2.886 1.00 87.38 112 ARG A C 1
ATOM 825 O O . ARG A 1 112 ? 2.603 -4.051 2.666 1.00 87.38 112 ARG A O 1
ATOM 832 N N . GLY A 1 113 ? 4.612 -4.758 1.951 1.00 84.62 113 GLY A N 1
ATOM 833 C CA . GLY A 1 113 ? 4.151 -5.168 0.625 1.00 84.62 113 GLY A CA 1
ATOM 834 C C . GLY A 1 113 ? 3.328 -6.454 0.710 1.00 84.62 113 GLY A C 1
ATOM 835 O O . GLY A 1 113 ? 3.725 -7.389 1.409 1.00 84.62 113 GLY A O 1
ATOM 836 N N . VAL A 1 114 ? 2.194 -6.500 0.019 1.00 85.44 114 VAL A N 1
ATOM 837 C CA . VAL A 1 114 ? 1.283 -7.651 -0.001 1.00 85.44 114 VAL A CA 1
ATOM 838 C C . VAL A 1 114 ? 0.858 -7.919 -1.436 1.00 85.44 114 VAL A C 1
ATOM 840 O O . VAL A 1 114 ? 0.611 -6.985 -2.193 1.00 85.44 114 VAL A O 1
ATOM 843 N N . ASP A 1 115 ? 0.785 -9.190 -1.809 1.00 82.19 115 ASP A N 1
ATOM 844 C CA . ASP A 1 115 ? 0.217 -9.596 -3.091 1.00 82.19 115 ASP A CA 1
ATOM 845 C C . ASP A 1 115 ? -1.310 -9.539 -3.002 1.00 82.19 115 ASP A C 1
ATOM 847 O O . ASP A 1 115 ? -1.904 -10.127 -2.093 1.00 82.19 115 ASP A O 1
ATOM 851 N N . VAL A 1 116 ? -1.930 -8.791 -3.912 1.00 80.69 116 VAL A N 1
ATOM 852 C CA . VAL A 1 116 ? -3.384 -8.658 -4.025 1.00 80.69 116 VAL A CA 1
ATOM 853 C C . VAL A 1 116 ? -3.754 -9.078 -5.437 1.00 80.69 116 VAL A C 1
ATOM 855 O O . VAL A 1 116 ? -3.522 -8.332 -6.384 1.00 80.69 116 VAL A O 1
ATOM 858 N N . ASP A 1 117 ? -4.286 -10.290 -5.569 1.00 77.31 117 ASP A N 1
ATOM 859 C CA . ASP A 1 117 ? -4.524 -10.948 -6.855 1.00 77.31 117 ASP A CA 1
ATOM 860 C C . ASP A 1 117 ? -3.253 -10.968 -7.732 1.00 77.31 117 ASP A C 1
ATOM 862 O O . ASP A 1 117 ? -2.300 -11.675 -7.397 1.00 77.31 117 ASP A O 1
ATOM 866 N N . ASP A 1 118 ? -3.223 -10.178 -8.812 1.00 72.00 118 ASP A N 1
ATOM 867 C CA . ASP A 1 118 ? -2.090 -10.033 -9.742 1.00 72.00 118 ASP A CA 1
ATOM 868 C C . ASP A 1 118 ? -1.262 -8.750 -9.510 1.00 72.00 118 ASP A C 1
ATOM 870 O O . ASP A 1 118 ? -0.232 -8.543 -10.160 1.00 72.00 118 ASP A O 1
ATOM 874 N N . ASP A 1 119 ? -1.685 -7.888 -8.582 1.00 73.00 119 ASP A N 1
ATOM 875 C CA . ASP A 1 119 ? -1.051 -6.604 -8.296 1.00 73.00 119 ASP A CA 1
ATOM 876 C C . ASP A 1 119 ? -0.261 -6.616 -6.977 1.00 73.00 119 ASP A C 1
ATOM 878 O O . ASP A 1 119 ? -0.487 -7.398 -6.048 1.00 73.00 119 ASP A O 1
ATOM 882 N N . LYS A 1 120 ? 0.703 -5.694 -6.880 1.00 82.25 120 LYS A N 1
ATOM 883 C CA . LYS A 1 120 ? 1.463 -5.440 -5.650 1.00 82.25 120 LYS A CA 1
ATOM 884 C C . LYS A 1 120 ? 0.776 -4.340 -4.854 1.00 82.25 120 LYS A C 1
ATOM 886 O O . LYS A 1 120 ? 0.790 -3.191 -5.276 1.00 82.25 120 LYS A O 1
ATOM 891 N N . GLY A 1 121 ? 0.230 -4.675 -3.692 1.00 85.88 121 GLY A N 1
ATOM 892 C CA . GLY A 1 121 ? -0.304 -3.723 -2.725 1.00 85.88 121 GLY A CA 1
ATOM 893 C C . GLY A 1 121 ? 0.663 -3.421 -1.580 1.00 85.88 121 GLY A C 1
ATOM 894 O O . GLY A 1 121 ? 1.692 -4.076 -1.399 1.00 85.88 121 GLY A O 1
ATOM 895 N N . ILE A 1 122 ? 0.311 -2.425 -0.773 1.00 90.12 122 ILE A N 1
ATOM 896 C CA . ILE A 1 122 ? 0.944 -2.125 0.509 1.00 90.12 122 ILE A CA 1
ATOM 897 C C . ILE A 1 122 ? -0.139 -2.079 1.574 1.00 90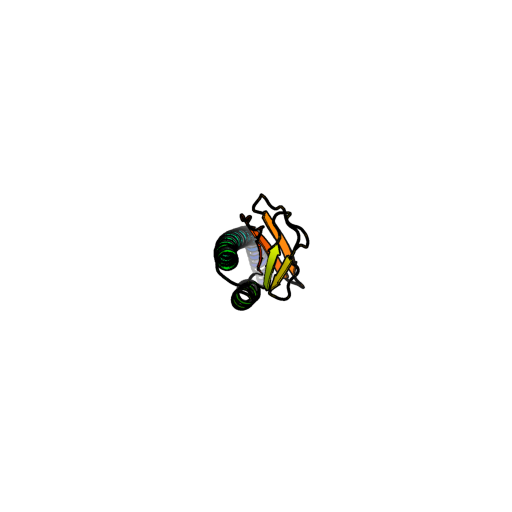.12 122 ILE A C 1
ATOM 899 O O . ILE A 1 122 ? -1.178 -1.441 1.414 1.00 90.12 122 ILE A O 1
ATOM 903 N N . VAL A 1 123 ? 0.147 -2.728 2.694 1.00 92.31 123 VAL A N 1
ATOM 904 C CA . VAL A 1 123 ? -0.577 -2.552 3.943 1.00 92.31 123 VAL A CA 1
ATOM 905 C C . VAL A 1 123 ? 0.195 -1.576 4.815 1.00 92.31 123 VAL A C 1
ATOM 907 O O . VAL A 1 123 ? 1.350 -1.825 5.165 1.00 92.31 123 VAL A O 1
ATOM 910 N N . VAL A 1 124 ? -0.467 -0.487 5.189 1.00 93.06 124 VAL A N 1
ATOM 911 C CA . VAL A 1 124 ? 0.022 0.490 6.163 1.00 93.06 124 VAL A CA 1
ATOM 912 C C . VAL A 1 124 ? -0.699 0.255 7.480 1.00 93.06 124 VAL A C 1
ATOM 914 O O . VAL A 1 124 ? -1.913 0.431 7.563 1.00 93.06 124 VAL A O 1
ATOM 917 N N . VAL A 1 125 ? 0.045 -0.131 8.512 1.00 94.38 125 VAL A N 1
ATOM 918 C CA . VAL A 1 125 ? -0.434 -0.268 9.888 1.00 94.38 125 VAL A CA 1
ATOM 919 C C . VAL A 1 125 ? -0.077 0.993 10.656 1.00 94.38 125 VAL A C 1
ATOM 921 O O . VAL A 1 125 ? 1.088 1.386 10.709 1.00 94.38 125 VAL A O 1
ATOM 924 N N . VAL A 1 126 ? -1.076 1.601 11.288 1.00 93.75 126 VAL A N 1
ATOM 925 C CA . VAL A 1 126 ? -0.914 2.773 12.146 1.00 93.75 126 VAL A CA 1
ATOM 926 C C . VAL A 1 126 ? -1.408 2.423 13.554 1.00 93.75 126 VAL A C 1
ATOM 928 O O . VAL A 1 126 ? -2.570 2.030 13.701 1.00 93.75 126 VAL A O 1
ATOM 931 N N . PRO A 1 127 ? -0.560 2.535 14.593 1.00 91.88 127 PRO A N 1
ATOM 932 C CA . PRO A 1 127 ? -0.967 2.284 15.970 1.00 91.88 127 PRO A CA 1
ATOM 933 C C . PRO A 1 127 ? -1.904 3.387 16.479 1.00 91.88 127 PRO A C 1
ATOM 935 O O . PRO A 1 127 ? -1.835 4.538 16.046 1.00 91.88 127 PRO A O 1
ATOM 938 N N . GLY A 1 128 ? -2.773 3.042 17.428 1.00 85.69 128 GLY A N 1
ATOM 939 C CA . GLY A 1 128 ? -3.737 3.965 18.026 1.00 85.69 128 GLY A CA 1
ATOM 940 C C . GLY A 1 128 ? -4.179 3.504 19.413 1.00 85.69 128 GLY A C 1
ATOM 941 O O . GLY A 1 128 ? -4.111 2.319 19.730 1.00 85.69 128 GLY A O 1
ATOM 942 N N . GLY A 1 129 ? -4.648 4.436 20.251 1.00 81.81 129 GLY A N 1
ATOM 943 C CA . GLY A 1 129 ? -5.003 4.146 21.651 1.00 81.81 129 GLY A CA 1
ATOM 944 C C . GLY A 1 129 ? -6.138 3.126 21.823 1.00 81.81 129 GLY A C 1
ATOM 945 O O . GLY A 1 129 ? -6.153 2.386 22.800 1.00 81.81 129 GLY A O 1
ATOM 946 N N . ALA A 1 130 ? -7.055 3.040 20.854 1.00 82.19 130 ALA A N 1
ATOM 947 C CA . ALA A 1 130 ? -8.148 2.060 20.823 1.00 82.19 130 ALA A CA 1
ATOM 948 C C . ALA A 1 130 ? -7.800 0.767 20.051 1.00 82.19 130 ALA A C 1
ATOM 950 O O . ALA A 1 130 ? -8.682 -0.052 19.791 1.00 82.19 130 ALA A O 1
ATOM 951 N N . GLY A 1 131 ? -6.532 0.599 19.666 1.00 88.38 131 GLY A N 1
ATOM 952 C CA . GLY A 1 131 ? -6.045 -0.462 18.790 1.00 88.38 131 GLY A CA 1
ATOM 953 C C . GLY A 1 131 ? -5.615 0.064 17.414 1.00 88.38 131 GLY A C 1
ATOM 954 O O . GLY A 1 131 ? -6.061 1.136 16.990 1.00 88.38 131 GLY A O 1
ATOM 955 N N . PRO A 1 132 ? -4.728 -0.663 16.712 1.00 92.44 132 PRO A N 1
ATOM 956 C CA . PRO A 1 132 ? -4.208 -0.243 15.424 1.00 92.44 132 PRO A CA 1
ATOM 957 C C . PRO A 1 132 ? -5.275 -0.274 14.323 1.00 92.44 132 PRO A C 1
ATOM 959 O O . PRO A 1 132 ? -6.347 -0.884 14.437 1.00 92.44 132 PRO A O 1
ATOM 962 N N . VAL A 1 133 ? -4.953 0.404 13.227 1.00 91.94 133 VAL A N 1
ATOM 963 C CA . VAL A 1 133 ? -5.718 0.410 11.980 1.00 91.94 133 VAL A CA 1
ATOM 964 C C . VAL A 1 133 ? -4.765 0.037 10.857 1.00 91.94 133 VAL A C 1
ATOM 966 O O . VAL A 1 133 ? -3.696 0.631 10.736 1.00 91.94 133 VAL A O 1
ATOM 969 N N . ALA A 1 134 ? -5.141 -0.943 10.040 1.00 93.50 134 ALA A N 1
ATOM 970 C CA . ALA A 1 134 ? -4.402 -1.288 8.833 1.00 93.50 134 ALA A CA 1
ATOM 971 C C . ALA A 1 134 ? -5.188 -0.840 7.608 1.00 93.50 134 ALA A C 1
ATOM 973 O O . ALA A 1 134 ? -6.384 -1.095 7.521 1.00 93.50 134 ALA A O 1
ATOM 974 N N . THR A 1 135 ? -4.515 -0.222 6.648 1.00 92.94 135 THR A N 1
ATOM 975 C CA . THR A 1 135 ? -5.106 0.128 5.356 1.00 92.94 135 THR A CA 1
ATOM 976 C C . THR A 1 135 ? -4.353 -0.595 4.258 1.00 92.94 135 THR A C 1
ATOM 978 O O . THR A 1 135 ? -3.138 -0.451 4.161 1.00 92.94 135 THR A O 1
ATOM 981 N N . LEU A 1 136 ? -5.067 -1.368 3.445 1.00 91.94 136 LEU A N 1
ATOM 982 C CA . LEU A 1 136 ? -4.552 -1.982 2.231 1.00 91.94 136 LEU A CA 1
ATOM 983 C C . LEU A 1 136 ? -4.794 -1.044 1.051 1.00 91.94 136 LEU A C 1
ATOM 985 O O . LEU A 1 136 ? -5.937 -0.694 0.745 1.00 91.94 136 LEU A O 1
ATOM 989 N N . MET A 1 137 ? -3.713 -0.695 0.367 1.00 89.88 137 MET A N 1
ATOM 990 C CA . MET A 1 137 ? -3.724 0.133 -0.828 1.00 89.88 137 MET A CA 1
ATOM 991 C C . MET A 1 137 ? -3.080 -0.616 -1.980 1.00 89.88 137 MET A C 1
ATOM 993 O O . MET A 1 137 ? -2.071 -1.298 -1.798 1.00 89.88 137 MET A O 1
ATOM 997 N N . VAL A 1 138 ? -3.650 -0.466 -3.166 1.00 86.50 138 VAL A N 1
ATOM 998 C CA . VAL A 1 138 ? -3.089 -1.004 -4.406 1.00 86.50 138 VAL A CA 1
ATOM 999 C C . VAL A 1 138 ? -2.810 0.186 -5.325 1.00 86.50 138 VAL A C 1
ATOM 1001 O O . VAL A 1 138 ? -3.626 1.114 -5.365 1.00 86.50 138 VAL A O 1
ATOM 1004 N N . PRO A 1 139 ? -1.653 0.231 -6.011 1.00 74.88 139 PRO A N 1
ATOM 1005 C CA . PRO A 1 139 ? -1.379 1.249 -7.011 1.00 74.88 139 PRO A CA 1
ATOM 1006 C C . PRO A 1 139 ? -2.514 1.276 -8.027 1.00 74.88 139 PRO A C 1
ATOM 1008 O O . PRO A 1 139 ? -2.961 0.226 -8.482 1.00 74.88 139 PRO A O 1
ATOM 1011 N N . ASP A 1 140 ? -2.978 2.464 -8.396 1.00 64.81 140 ASP A N 1
ATOM 1012 C CA . ASP A 1 140 ? -4.001 2.563 -9.427 1.00 64.81 140 ASP A CA 1
ATOM 1013 C C . ASP A 1 140 ? -3.443 1.966 -10.741 1.00 64.81 140 ASP A C 1
ATOM 1015 O O . ASP A 1 140 ? -2.403 2.434 -11.231 1.00 64.81 140 ASP A O 1
ATOM 1019 N N . PRO A 1 141 ? -4.085 0.940 -11.334 1.00 54.31 141 PRO A N 1
ATOM 1020 C CA . PRO A 1 141 ? -3.591 0.306 -12.553 1.00 54.31 141 PRO A CA 1
ATOM 1021 C C . PRO A 1 141 ? -3.541 1.277 -13.743 1.00 54.31 141 PRO A C 1
ATOM 1023 O O . PRO A 1 141 ? -2.805 1.029 -14.703 1.00 54.31 141 PRO A O 1
ATOM 1026 N N . SER A 1 142 ? -4.261 2.406 -13.684 1.00 49.72 142 SER A N 1
ATOM 1027 C CA . SER A 1 142 ? -4.170 3.471 -14.690 1.00 49.72 142 SER A CA 1
ATOM 1028 C C . SER A 1 142 ? -2.843 4.246 -14.651 1.00 49.72 142 SER A C 1
ATOM 1030 O O . SER A 1 142 ? -2.497 4.907 -15.629 1.00 49.72 142 SER A O 1
ATOM 1032 N N . VAL A 1 143 ? -2.059 4.110 -13.574 1.00 48.06 143 VAL A N 1
ATO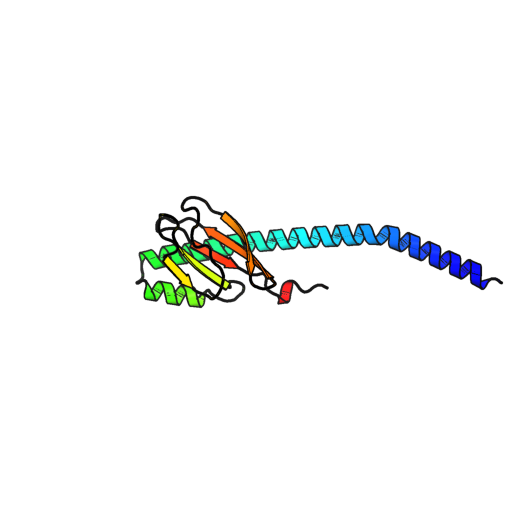M 1033 C CA . VAL A 1 143 ? -0.764 4.785 -13.382 1.00 48.06 143 VAL A CA 1
ATOM 1034 C C . VAL A 1 143 ? 0.430 3.857 -13.671 1.00 48.06 143 VAL A C 1
ATOM 1036 O O . VAL A 1 143 ? 1.513 4.337 -14.000 1.00 48.06 143 VAL A O 1
ATOM 1039 N N . VAL A 1 144 ? 0.257 2.528 -13.607 1.00 45.09 144 VAL A N 1
ATOM 1040 C CA . VAL A 1 144 ? 1.378 1.557 -13.627 1.00 45.09 144 VAL A CA 1
ATOM 1041 C C . VAL A 1 144 ? 1.609 0.874 -14.986 1.00 45.09 144 VAL A C 1
ATOM 1043 O O . VAL A 1 144 ? 2.676 0.298 -15.210 1.00 45.09 144 VAL A O 1
ATOM 1046 N N . ARG A 1 145 ? 0.689 0.978 -15.956 1.00 34.66 145 ARG A N 1
ATOM 1047 C CA . ARG A 1 145 ? 0.916 0.430 -17.308 1.00 34.66 145 ARG A CA 1
ATOM 1048 C C . ARG A 1 145 ? 1.798 1.341 -18.166 1.00 34.66 145 ARG A C 1
ATOM 1050 O O . ARG A 1 145 ? 1.322 2.034 -19.059 1.00 34.66 145 ARG A O 1
ATOM 1057 N N . VAL A 1 146 ? 3.105 1.267 -17.940 1.00 40.12 146 VAL A N 1
ATOM 1058 C CA . VAL A 1 146 ? 4.111 1.575 -18.965 1.00 40.12 146 VAL A CA 1
ATOM 1059 C C . VAL A 1 146 ? 4.795 0.255 -19.316 1.00 40.12 146 VAL A C 1
ATOM 1061 O O . VAL A 1 146 ? 5.364 -0.389 -18.434 1.00 40.12 146 VAL A O 1
ATOM 1064 N N . GLY A 1 147 ? 4.598 -0.173 -20.569 1.00 38.47 147 GLY A N 1
ATOM 1065 C CA . GLY A 1 147 ? 4.999 -1.477 -21.112 1.00 38.47 147 GLY A CA 1
ATOM 1066 C C . GLY A 1 147 ? 6.496 -1.724 -21.219 1.00 38.47 147 GLY A C 1
ATOM 1067 O O . GLY A 1 147 ? 7.294 -0.795 -20.966 1.00 38.47 147 GLY A O 1
#

Sequence (147 aa):
MRLGIRAQLLLSIAALLSLALAPMFFAVASLARASFARVWQEDAEALGRSIAGHVSEARAHRSEEGVRSLLEAQVGRGVVAIGIYDPKGALVAQAGEGPVPKQVPPDRAEVRGVDVDDDKGIVVVVPGGAGPVATLMVPDPSVVRVG